Protein AF-L9UDT0-F1 (afdb_monomer_lite)

Sequence (100 aa):
MTTEVQSAHCLRRIVVARVAAADLFREDVRVVDGIPDDAEVKSTYLDPDTDSIVFIVQSS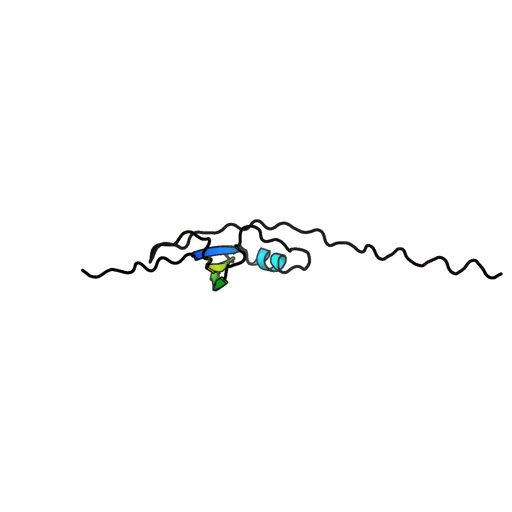SFEPVKERATIPRLDLEVEAVEPERQRNAQVINEVERADG

Organism: Natrialba magadii (strain ATCC 43099 / DSM 3394 / CCM 3739 / CIP 104546 / IAM 13178 / JCM 8861 / NBRC 102185 / NCIMB 2190 / MS3) (NCBI:txid547559)

Secondary structure (DSSP, 8-state):
--------B-EEEEEEEHHHHHHHTSTTEEEEET--TT-EEEEEEEETTTTEEEEEEE-TTSPPBPTTSPPPEEPPEEEEPPP---TTS-S----SSS--

Structure (mmCIF, N/CA/C/O backbone):
data_AF-L9UDT0-F1
#
_entry.id   AF-L9UDT0-F1
#
loop_
_atom_site.group_PDB
_atom_site.id
_atom_site.type_symbol
_atom_site.label_atom_id
_atom_site.label_alt_id
_atom_site.label_comp_id
_atom_site.label_asym_id
_atom_site.label_entity_id
_atom_site.label_seq_id
_atom_site.pdbx_PDB_ins_code
_atom_site.Cartn_x
_atom_site.Cartn_y
_atom_site.Cartn_z
_atom_site.occupancy
_atom_site.B_iso_or_equiv
_atom_site.auth_seq_id
_atom_site.auth_comp_id
_atom_site.auth_asym_id
_atom_site.auth_atom_id
_atom_site.pdbx_PDB_model_num
ATOM 1 N N . MET A 1 1 ? -18.234 6.866 34.248 1.00 38.22 1 MET A N 1
ATOM 2 C CA . MET A 1 1 ? -18.543 6.475 32.859 1.00 38.22 1 MET A CA 1
ATOM 3 C C . MET A 1 1 ? -17.440 7.055 32.004 1.00 38.22 1 MET A C 1
ATOM 5 O O . MET A 1 1 ? -17.459 8.245 31.732 1.00 38.22 1 MET A O 1
ATOM 9 N N . THR A 1 2 ? -16.406 6.266 31.737 1.00 37.59 2 THR A N 1
ATOM 10 C CA . THR A 1 2 ? -15.244 6.722 30.972 1.00 37.59 2 THR A CA 1
ATOM 11 C C . THR A 1 2 ? -15.535 6.386 29.523 1.00 37.59 2 THR A C 1
ATOM 13 O O . THR A 1 2 ? -15.627 5.214 29.170 1.00 37.59 2 THR A O 1
ATOM 16 N N . THR A 1 3 ? -15.792 7.402 28.710 1.00 45.09 3 THR A N 1
ATOM 17 C CA . THR A 1 3 ? -15.931 7.248 27.266 1.00 45.09 3 THR A CA 1
ATOM 18 C C . THR A 1 3 ? -14.546 6.888 26.738 1.00 45.09 3 THR A C 1
ATOM 20 O O . THR A 1 3 ? -13.704 7.761 26.547 1.00 45.09 3 THR A O 1
ATOM 23 N N . GLU A 1 4 ? -14.268 5.592 26.592 1.00 40.44 4 GLU A N 1
ATOM 24 C CA . GLU A 1 4 ? -13.153 5.122 25.775 1.00 40.44 4 GLU A CA 1
ATOM 25 C C . GLU A 1 4 ? -13.421 5.621 24.359 1.00 40.44 4 GLU A C 1
ATOM 27 O O . GLU A 1 4 ? -14.243 5.074 23.623 1.00 40.44 4 GLU A O 1
ATOM 32 N N . VAL A 1 5 ? -12.778 6.732 24.006 1.00 46.03 5 VAL A N 1
ATOM 33 C CA . VAL A 1 5 ? -12.675 7.178 22.625 1.00 46.03 5 VAL A CA 1
ATOM 34 C C . VAL A 1 5 ? -11.804 6.135 21.939 1.00 46.03 5 VAL A C 1
ATOM 36 O O . VAL A 1 5 ? -10.579 6.181 21.992 1.00 46.03 5 VAL A O 1
ATOM 39 N N . GLN A 1 6 ? -12.469 5.125 21.385 1.00 44.66 6 GLN A N 1
ATOM 40 C CA . GLN A 1 6 ? -11.883 4.126 20.511 1.00 44.66 6 GLN A CA 1
ATOM 41 C C . GLN A 1 6 ? -11.372 4.875 19.279 1.00 44.66 6 GLN A C 1
ATOM 43 O O . GLN A 1 6 ? -12.145 5.179 18.373 1.00 44.66 6 GLN A O 1
ATOM 48 N N . SER A 1 7 ? -10.095 5.254 19.277 1.00 54.94 7 SER A N 1
ATOM 49 C CA . SER A 1 7 ? -9.468 5.954 18.155 1.00 54.94 7 SER A CA 1
ATOM 50 C C . SER A 1 7 ? -9.318 4.979 16.995 1.00 54.94 7 SER A C 1
ATOM 52 O O . SER A 1 7 ? -8.306 4.302 16.835 1.00 54.94 7 SER A O 1
ATOM 54 N N . ALA A 1 8 ? -10.387 4.835 16.224 1.00 63.06 8 ALA A N 1
ATOM 55 C CA . ALA A 1 8 ? -10.399 4.021 15.034 1.00 63.06 8 ALA A CA 1
ATOM 56 C C . ALA A 1 8 ? -9.715 4.816 13.914 1.00 63.06 8 ALA A C 1
ATOM 58 O O . ALA A 1 8 ? -10.099 5.948 13.620 1.00 63.06 8 ALA A O 1
ATOM 59 N N . HIS A 1 9 ? -8.663 4.251 13.326 1.00 77.00 9 HIS A N 1
ATOM 60 C CA . HIS A 1 9 ? -7.875 4.935 12.304 1.00 77.00 9 HIS A CA 1
ATOM 61 C C . HIS A 1 9 ? -8.241 4.391 10.925 1.00 77.00 9 HIS A C 1
ATOM 63 O O . HIS A 1 9 ? -8.201 3.181 10.704 1.00 77.00 9 HIS A O 1
ATOM 69 N N . CYS A 1 10 ? -8.585 5.270 9.987 1.00 89.62 10 CYS A N 1
ATOM 70 C CA . CYS A 1 10 ? -8.934 4.904 8.614 1.00 89.62 10 CYS A CA 1
ATOM 71 C C . CYS A 1 10 ? -7.671 4.566 7.807 1.00 89.62 10 CYS A C 1
ATOM 73 O O . CYS A 1 10 ? -7.190 5.370 7.013 1.00 89.62 10 CYS A O 1
ATOM 75 N N . LEU A 1 11 ? -7.088 3.398 8.088 1.00 89.75 11 LEU A N 1
ATOM 76 C CA . LEU A 1 11 ? -5.804 2.953 7.549 1.00 89.75 11 LEU A CA 1
ATOM 77 C C . LEU A 1 11 ? -5.963 1.788 6.573 1.00 89.75 11 LEU A C 1
ATOM 79 O O . LEU A 1 11 ? -6.808 0.902 6.748 1.00 89.75 11 LEU A O 1
ATOM 83 N N . ARG A 1 12 ? -5.069 1.747 5.588 1.00 90.06 12 ARG A N 1
ATOM 84 C CA . ARG A 1 12 ? -4.831 0.595 4.715 1.00 90.06 12 ARG A CA 1
ATOM 85 C C . ARG A 1 12 ? -3.334 0.371 4.540 1.00 90.06 12 ARG A C 1
ATOM 87 O O . ARG A 1 12 ? -2.551 1.317 4.622 1.00 90.06 12 ARG A O 1
ATOM 94 N N . ARG A 1 13 ? -2.932 -0.883 4.316 1.00 91.12 13 ARG A N 1
ATOM 95 C CA . ARG A 1 13 ? -1.557 -1.216 3.929 1.00 91.12 13 ARG A CA 1
ATOM 96 C C . ARG A 1 13 ? -1.494 -1.581 2.457 1.00 91.12 13 ARG A C 1
ATOM 98 O O . ARG A 1 13 ? -2.261 -2.419 1.999 1.00 91.12 13 ARG A O 1
ATOM 105 N N . ILE A 1 14 ? -0.532 -1.023 1.756 1.00 89.50 14 ILE A N 1
ATOM 106 C CA . ILE A 1 14 ? -0.199 -1.366 0.381 1.00 89.50 14 ILE A CA 1
ATOM 107 C C . ILE A 1 14 ? 1.093 -2.170 0.430 1.00 89.50 14 ILE A C 1
ATOM 109 O O . ILE A 1 14 ? 2.034 -1.764 1.109 1.00 89.50 14 ILE A O 1
ATOM 113 N N . VAL A 1 15 ? 1.139 -3.303 -0.266 1.00 88.62 15 VAL A N 1
ATOM 114 C CA . VAL A 1 15 ? 2.327 -4.163 -0.326 1.00 88.62 15 VAL A CA 1
ATOM 115 C C . VAL A 1 15 ? 2.800 -4.230 -1.768 1.00 88.62 15 VAL A C 1
ATOM 117 O O . VAL A 1 15 ? 2.084 -4.737 -2.627 1.00 88.62 15 VAL A O 1
ATOM 120 N N . VAL A 1 16 ? 4.006 -3.732 -2.020 1.00 85.75 16 VAL A N 1
ATOM 121 C CA . VAL A 1 16 ? 4.626 -3.721 -3.346 1.00 85.75 16 VAL A CA 1
ATOM 122 C C . VAL A 1 16 ? 5.877 -4.581 -3.300 1.00 85.75 16 VAL A C 1
ATOM 124 O O . VAL A 1 16 ? 6.770 -4.322 -2.499 1.00 85.75 16 VAL A O 1
ATOM 127 N N . ALA A 1 17 ? 5.978 -5.584 -4.171 1.00 84.38 17 ALA A N 1
ATOM 128 C CA . ALA A 1 17 ? 7.213 -6.351 -4.304 1.00 84.38 17 ALA A CA 1
ATOM 129 C C . ALA A 1 17 ? 8.367 -5.409 -4.675 1.00 84.38 17 ALA A C 1
ATOM 131 O O . ALA A 1 17 ? 8.221 -4.565 -5.560 1.00 84.38 17 ALA A O 1
ATOM 132 N N . ARG A 1 18 ? 9.530 -5.548 -4.037 1.00 81.81 18 ARG A N 1
ATOM 133 C CA . ARG A 1 18 ? 10.659 -4.626 -4.236 1.00 81.81 18 ARG A CA 1
ATOM 134 C C . ARG A 1 18 ? 11.112 -4.540 -5.696 1.00 81.81 18 ARG A C 1
ATOM 136 O O . ARG A 1 18 ? 11.493 -3.466 -6.152 1.00 81.81 18 ARG A O 1
ATOM 143 N N . VAL A 1 19 ? 11.026 -5.649 -6.432 1.00 77.62 19 VAL A N 1
ATOM 144 C CA . VAL A 1 19 ? 11.310 -5.700 -7.875 1.00 77.62 19 VAL A CA 1
ATOM 145 C C . VAL A 1 19 ? 10.322 -4.866 -8.696 1.00 77.62 19 VAL A C 1
ATOM 147 O O . VAL A 1 19 ? 10.744 -4.149 -9.593 1.00 77.62 19 VAL A O 1
ATOM 150 N N . ALA A 1 20 ? 9.037 -4.889 -8.334 1.00 74.19 20 ALA A N 1
ATOM 151 C CA . ALA A 1 20 ? 7.981 -4.132 -9.004 1.00 74.19 20 ALA A CA 1
ATOM 152 C C . ALA A 1 20 ? 7.974 -2.652 -8.591 1.00 74.19 20 ALA A C 1
ATOM 154 O O . ALA A 1 20 ? 7.524 -1.796 -9.346 1.00 74.19 20 ALA A O 1
ATOM 155 N N . ALA A 1 21 ? 8.512 -2.323 -7.411 1.00 73.12 21 ALA A N 1
ATOM 156 C CA . ALA A 1 21 ? 8.633 -0.939 -6.968 1.00 73.12 21 ALA A CA 1
ATOM 157 C C . ALA A 1 21 ? 9.501 -0.108 -7.924 1.00 73.12 21 ALA A C 1
ATOM 159 O O . ALA A 1 21 ? 9.209 1.062 -8.132 1.00 73.12 21 ALA A O 1
ATOM 160 N N . ALA A 1 22 ? 10.528 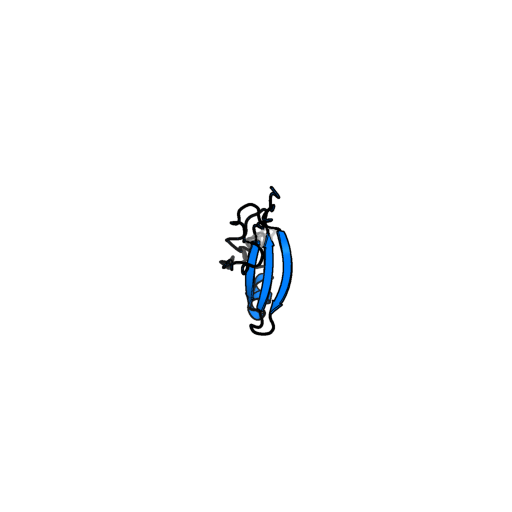-0.702 -8.542 1.00 69.88 22 ALA A N 1
ATOM 161 C CA . ALA A 1 22 ? 11.335 -0.024 -9.556 1.00 69.88 22 ALA A CA 1
ATOM 162 C C . ALA A 1 22 ? 10.534 0.301 -10.830 1.00 69.88 22 ALA A C 1
ATOM 164 O O . ALA A 1 22 ? 10.778 1.330 -11.459 1.00 69.88 22 ALA A O 1
ATOM 165 N N . ASP A 1 23 ? 9.571 -0.550 -11.188 1.00 68.00 23 ASP A N 1
ATOM 166 C CA . ASP A 1 23 ? 8.719 -0.357 -12.360 1.00 68.00 23 ASP A CA 1
ATOM 167 C C . ASP A 1 23 ? 7.641 0.710 -12.122 1.00 68.00 23 ASP A C 1
ATOM 169 O O . ASP A 1 23 ? 7.336 1.461 -13.041 1.00 68.00 23 ASP A O 1
ATOM 173 N N . LEU A 1 24 ? 7.138 0.858 -10.888 1.00 66.00 24 LEU A N 1
ATOM 174 C CA . LEU A 1 24 ? 6.182 1.917 -10.520 1.00 66.00 24 LEU A CA 1
ATOM 175 C C . LEU A 1 24 ? 6.720 3.343 -10.714 1.00 66.00 24 LEU A C 1
ATOM 177 O O . LEU A 1 24 ? 5.934 4.272 -10.862 1.00 66.00 24 LEU A O 1
ATOM 181 N N . PHE A 1 25 ? 8.043 3.530 -10.694 1.00 60.69 25 PHE A N 1
ATOM 182 C CA . PHE A 1 25 ? 8.679 4.833 -10.921 1.00 60.69 25 PHE A CA 1
ATOM 183 C C . PHE A 1 25 ? 9.160 5.029 -12.365 1.00 60.69 25 PHE A C 1
ATOM 185 O O . PHE A 1 25 ? 9.819 6.032 -12.650 1.00 60.69 25 PHE A O 1
ATOM 192 N N . ARG A 1 26 ? 8.874 4.094 -13.283 1.00 64.19 26 ARG A N 1
ATOM 193 C CA . ARG A 1 26 ? 9.145 4.319 -14.708 1.00 64.19 26 ARG A CA 1
ATOM 194 C C . ARG A 1 26 ? 8.200 5.387 -15.245 1.00 64.19 26 ARG A C 1
ATOM 196 O O . ARG A 1 26 ? 7.027 5.412 -14.893 1.00 64.19 26 ARG A O 1
ATOM 203 N N . GLU A 1 27 ? 8.716 6.243 -16.126 1.00 57.38 27 GLU A N 1
ATOM 204 C CA . GLU A 1 27 ? 7.978 7.378 -16.707 1.00 57.38 27 GLU A CA 1
ATOM 205 C C . GLU A 1 27 ? 6.662 6.965 -17.403 1.00 57.38 27 GLU A C 1
ATOM 207 O O . GLU A 1 27 ? 5.746 7.781 -17.502 1.00 57.38 27 GLU A O 1
ATOM 212 N N . ASP A 1 28 ? 6.550 5.692 -17.798 1.00 57.44 28 ASP A N 1
ATOM 213 C CA . ASP A 1 28 ? 5.425 5.091 -18.528 1.00 57.44 28 ASP A CA 1
ATOM 214 C C . ASP A 1 28 ? 4.364 4.418 -17.624 1.00 57.44 28 ASP A C 1
ATOM 216 O O . ASP A 1 28 ? 3.360 3.890 -18.099 1.00 57.44 28 ASP A O 1
ATOM 220 N N . VAL A 1 29 ? 4.562 4.391 -16.303 1.00 58.28 29 VAL A N 1
ATOM 221 C CA . VAL A 1 29 ? 3.613 3.779 -15.358 1.00 58.28 29 VAL A CA 1
ATOM 222 C C . VAL A 1 29 ? 2.975 4.895 -14.546 1.00 58.28 29 VAL A C 1
ATOM 224 O O . VAL A 1 29 ? 3.621 5.494 -13.689 1.00 58.28 29 VAL A O 1
ATOM 227 N N . ARG A 1 30 ? 1.717 5.238 -14.855 1.00 59.75 30 ARG A N 1
ATOM 228 C CA . ARG A 1 30 ? 1.096 6.455 -14.304 1.00 59.75 30 ARG A CA 1
ATOM 229 C C . ARG A 1 30 ? -0.263 6.312 -13.644 1.00 59.75 30 ARG A C 1
ATOM 231 O O . ARG A 1 30 ? -0.784 7.330 -13.198 1.00 59.75 30 ARG A O 1
ATOM 238 N N . VAL A 1 31 ? -0.817 5.112 -13.508 1.00 54.22 31 VAL A N 1
ATOM 239 C CA . VAL A 1 31 ? -2.100 4.960 -12.814 1.00 54.22 31 VAL A CA 1
ATOM 240 C C . VAL A 1 31 ? -2.011 3.824 -11.810 1.00 54.22 31 VAL A C 1
ATOM 242 O O . VAL A 1 31 ? -1.881 2.658 -12.171 1.00 54.22 31 VAL A O 1
ATOM 245 N N . VAL A 1 32 ? -2.030 4.210 -10.536 1.00 62.19 32 VAL A N 1
ATOM 246 C CA . VAL A 1 32 ? -2.316 3.321 -9.416 1.00 62.19 32 VAL A CA 1
ATOM 247 C C . VAL A 1 32 ? -3.779 3.566 -9.075 1.00 62.19 32 VAL A C 1
ATOM 249 O O . VAL A 1 32 ? -4.090 4.519 -8.359 1.00 62.19 32 VAL A O 1
ATOM 252 N N . ASP A 1 33 ? -4.674 2.768 -9.648 1.00 66.69 33 ASP A N 1
ATOM 253 C CA . ASP A 1 33 ? -6.093 2.859 -9.312 1.00 66.69 33 ASP A CA 1
ATOM 254 C C . ASP A 1 33 ? -6.325 2.244 -7.917 1.00 66.69 33 ASP A C 1
ATOM 256 O O . ASP A 1 33 ? -5.600 1.345 -7.473 1.00 66.69 33 ASP A O 1
ATOM 260 N N . GLY A 1 34 ? -7.298 2.782 -7.182 1.00 69.69 34 GLY A N 1
ATOM 261 C CA . GLY A 1 34 ? -7.664 2.320 -5.840 1.00 69.69 34 GLY A CA 1
ATOM 262 C C . GLY A 1 34 ? -7.086 3.101 -4.649 1.00 69.69 34 GLY A C 1
ATOM 263 O O . GLY A 1 34 ? -7.469 2.808 -3.513 1.00 69.69 34 GLY A O 1
ATOM 264 N N . ILE A 1 35 ? -6.226 4.111 -4.850 1.00 79.62 35 ILE A N 1
ATOM 265 C CA . ILE A 1 35 ? -5.806 5.028 -3.770 1.00 79.62 35 ILE A CA 1
ATOM 266 C C . ILE A 1 35 ? -6.667 6.302 -3.811 1.00 79.62 35 ILE A C 1
ATOM 268 O O . ILE A 1 35 ? -6.653 6.996 -4.823 1.00 79.62 35 ILE A O 1
ATOM 272 N N . PRO A 1 36 ? -7.389 6.648 -2.728 1.00 82.69 36 PRO A N 1
ATOM 273 C CA . PRO A 1 36 ? -8.137 7.901 -2.647 1.00 82.69 36 PRO A CA 1
ATOM 274 C C . PRO A 1 36 ? -7.244 9.138 -2.806 1.00 82.69 36 PRO A C 1
ATOM 276 O O . PRO A 1 36 ? -6.123 9.156 -2.300 1.00 82.69 36 PRO A O 1
ATOM 279 N N . ASP A 1 37 ? -7.769 10.207 -3.406 1.00 83.88 37 ASP A N 1
ATOM 280 C CA . ASP A 1 37 ? -7.031 11.469 -3.598 1.00 83.88 37 ASP A CA 1
ATOM 281 C C . ASP A 1 37 ? -6.583 12.122 -2.277 1.00 83.88 37 ASP A C 1
ATOM 283 O O . ASP A 1 37 ? -5.593 12.850 -2.232 1.00 83.88 37 ASP A O 1
ATOM 287 N N . ASP A 1 38 ? -7.313 11.865 -1.188 1.00 85.81 38 ASP A N 1
ATOM 288 C CA . ASP A 1 38 ? -7.012 12.353 0.160 1.00 85.81 38 ASP A CA 1
ATOM 289 C C . ASP A 1 38 ? -6.078 11.418 0.949 1.00 85.81 38 ASP A C 1
ATOM 291 O O . ASP A 1 38 ? -5.869 11.620 2.147 1.00 85.81 38 ASP A O 1
ATOM 295 N N . ALA A 1 39 ? -5.548 10.367 0.316 1.00 86.00 39 ALA A N 1
ATOM 296 C CA . ALA A 1 39 ? -4.698 9.404 0.992 1.00 86.00 39 ALA A CA 1
ATOM 297 C C . ALA A 1 39 ? -3.316 9.985 1.319 1.00 86.00 39 ALA A C 1
ATOM 299 O O . ALA A 1 39 ? -2.555 10.407 0.450 1.00 86.00 39 ALA A O 1
ATOM 300 N N . GLU A 1 40 ? -2.941 9.910 2.593 1.00 86.12 40 GLU A N 1
ATOM 301 C CA . GLU A 1 40 ? -1.634 10.318 3.091 1.00 86.12 40 GLU A CA 1
ATOM 302 C C . GLU A 1 40 ? -0.821 9.109 3.557 1.00 86.12 40 GLU A C 1
ATOM 304 O O . GLU A 1 40 ? -1.293 8.282 4.342 1.00 86.12 40 GLU A O 1
ATOM 309 N N . VAL A 1 41 ? 0.447 9.034 3.150 1.00 87.62 41 VAL A N 1
ATOM 310 C CA . VAL A 1 41 ? 1.379 8.027 3.673 1.00 87.62 41 VAL A CA 1
ATOM 311 C C . VAL A 1 41 ? 1.755 8.381 5.111 1.00 87.62 41 VAL A C 1
ATOM 313 O O . VAL A 1 41 ? 2.325 9.437 5.379 1.00 87.62 41 VAL A O 1
ATOM 316 N N . LYS A 1 42 ? 1.462 7.481 6.050 1.00 88.75 42 LYS A N 1
ATOM 317 C CA . LYS A 1 42 ? 1.822 7.624 7.469 1.00 88.75 42 LYS A CA 1
ATOM 318 C C . LYS A 1 42 ? 3.082 6.867 7.847 1.00 88.75 42 LYS A C 1
ATOM 320 O O . LYS A 1 42 ? 3.781 7.266 8.774 1.00 88.75 42 LYS A O 1
ATOM 325 N N . SER A 1 43 ? 3.367 5.765 7.164 1.00 88.94 43 SER A N 1
ATOM 326 C CA . SER A 1 43 ? 4.565 4.975 7.421 1.00 88.94 43 SER A CA 1
ATOM 327 C C . SER A 1 43 ? 4.955 4.171 6.192 1.00 88.94 43 SER A C 1
ATOM 329 O O . SER A 1 43 ? 4.089 3.750 5.428 1.00 88.94 43 SER A O 1
ATOM 331 N N . THR A 1 44 ? 6.251 3.925 6.047 1.00 90.69 44 THR A N 1
ATOM 332 C CA . THR A 1 44 ? 6.811 3.085 4.992 1.00 90.69 44 THR A CA 1
ATOM 333 C C . THR A 1 44 ? 7.915 2.236 5.595 1.00 90.69 44 THR A C 1
ATOM 335 O O . THR A 1 44 ? 8.769 2.757 6.313 1.00 90.69 44 THR A O 1
ATOM 338 N N . TYR A 1 45 ? 7.917 0.939 5.305 1.00 90.50 45 TYR A N 1
ATOM 339 C CA . TYR A 1 45 ? 8.986 0.039 5.728 1.00 90.50 45 TYR A CA 1
ATOM 340 C C . TYR A 1 45 ? 9.208 -1.080 4.714 1.00 90.50 45 TYR A C 1
ATOM 342 O O . TYR A 1 45 ? 8.325 -1.415 3.928 1.00 90.50 45 TYR A O 1
ATOM 350 N N . LEU A 1 46 ? 10.411 -1.649 4.733 1.00 91.12 46 LEU A N 1
ATOM 351 C CA . LEU A 1 46 ? 10.730 -2.863 3.993 1.00 91.12 46 LEU A CA 1
ATOM 352 C C . LEU A 1 46 ? 10.359 -4.064 4.863 1.00 91.12 46 LEU A C 1
ATOM 3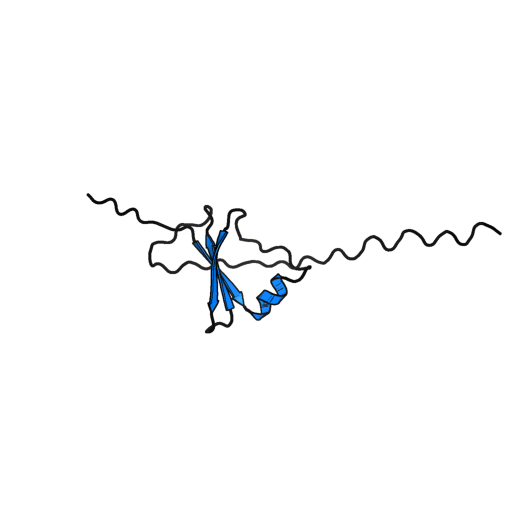54 O O . LEU A 1 46 ? 10.799 -4.152 6.008 1.00 91.12 46 LEU A O 1
ATOM 358 N N . ASP A 1 47 ? 9.567 -4.971 4.314 1.00 89.25 47 ASP A N 1
ATOM 359 C CA . ASP A 1 47 ? 9.328 -6.295 4.865 1.00 89.25 47 ASP A CA 1
ATOM 360 C C . ASP A 1 47 ? 10.383 -7.261 4.288 1.00 89.25 47 ASP A C 1
ATOM 362 O O . ASP A 1 47 ? 10.313 -7.608 3.102 1.00 89.25 47 ASP A O 1
ATOM 366 N N . PRO A 1 48 ? 11.400 -7.655 5.080 1.00 84.94 48 PRO A N 1
ATOM 367 C CA . PRO A 1 48 ? 12.469 -8.532 4.613 1.00 84.94 48 PRO A CA 1
ATOM 368 C C . PRO A 1 48 ? 12.001 -9.975 4.409 1.00 84.94 48 PRO A C 1
ATOM 370 O O . PRO A 1 48 ? 12.625 -10.694 3.632 1.00 84.94 48 PRO A O 1
ATOM 373 N N . ASP A 1 49 ? 10.915 -10.398 5.063 1.00 90.25 49 ASP A N 1
ATOM 374 C CA . ASP A 1 49 ? 10.408 -11.768 4.950 1.00 90.25 49 ASP A CA 1
ATOM 375 C C . ASP A 1 49 ? 9.769 -12.003 3.576 1.00 90.25 49 ASP A C 1
ATOM 377 O O . ASP A 1 49 ? 9.794 -13.113 3.043 1.00 90.25 49 ASP A O 1
ATOM 381 N N . THR A 1 50 ? 9.214 -10.942 2.983 1.00 85.25 50 THR A N 1
ATOM 382 C CA . THR A 1 50 ? 8.514 -10.984 1.692 1.00 85.25 50 THR A CA 1
ATOM 383 C C . THR A 1 50 ? 9.208 -10.188 0.580 1.00 85.25 50 THR A C 1
ATOM 385 O O . THR A 1 50 ? 8.635 -10.046 -0.500 1.00 85.25 50 THR A O 1
ATOM 388 N N . ASP A 1 51 ? 10.416 -9.656 0.825 1.00 88.62 51 ASP A N 1
ATOM 389 C CA . ASP A 1 51 ? 11.154 -8.721 -0.052 1.00 88.62 51 ASP A CA 1
ATOM 390 C C . ASP A 1 51 ? 10.224 -7.658 -0.676 1.00 88.62 51 ASP A C 1
ATOM 392 O O . ASP A 1 51 ? 10.189 -7.421 -1.885 1.00 88.62 51 ASP A O 1
ATOM 396 N N . SER A 1 52 ? 9.393 -7.047 0.168 1.00 88.50 52 SER A N 1
ATOM 397 C CA . SER A 1 52 ? 8.338 -6.125 -0.256 1.00 88.50 52 SER A CA 1
ATOM 398 C C . SER A 1 52 ? 8.423 -4.807 0.497 1.00 88.50 52 SER A C 1
ATOM 400 O O . SER A 1 52 ? 8.772 -4.755 1.670 1.00 88.50 52 SER A O 1
ATOM 402 N N . ILE A 1 53 ? 8.088 -3.712 -0.173 1.00 88.38 53 ILE A N 1
ATOM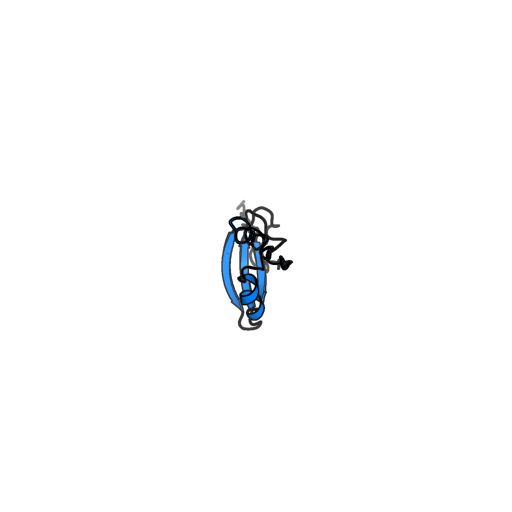 403 C CA . ILE A 1 53 ? 7.925 -2.399 0.440 1.00 88.38 53 ILE A CA 1
ATOM 404 C C . ILE A 1 53 ? 6.462 -2.262 0.854 1.00 88.38 53 ILE A C 1
ATOM 406 O O . ILE A 1 53 ? 5.552 -2.433 0.039 1.00 88.38 53 ILE A O 1
ATOM 410 N N . VAL A 1 54 ? 6.236 -1.959 2.129 1.00 89.25 54 VAL A N 1
ATOM 411 C CA . VAL A 1 54 ? 4.909 -1.771 2.705 1.00 89.25 54 VAL A CA 1
ATOM 412 C C . VAL A 1 54 ? 4.682 -0.294 2.990 1.00 89.25 54 VAL A C 1
ATOM 414 O O . VAL A 1 54 ? 5.470 0.335 3.698 1.00 89.25 54 VAL A O 1
ATOM 417 N N . PHE A 1 55 ? 3.574 0.242 2.486 1.00 88.69 55 PHE A N 1
ATOM 418 C CA . PHE A 1 55 ? 3.115 1.601 2.762 1.00 88.69 55 PHE A CA 1
ATOM 419 C C . PHE A 1 55 ? 1.856 1.543 3.616 1.00 88.69 55 PHE A C 1
ATOM 421 O O . PHE A 1 55 ? 0.910 0.831 3.288 1.00 88.69 55 PHE A O 1
ATOM 428 N N . ILE A 1 56 ? 1.824 2.302 4.705 1.00 90.00 56 ILE A N 1
ATOM 429 C CA . ILE A 1 56 ? 0.623 2.528 5.503 1.00 90.00 56 ILE A CA 1
ATOM 430 C C . ILE A 1 56 ? 0.047 3.870 5.085 1.00 90.00 56 ILE A C 1
ATOM 432 O O . ILE A 1 56 ? 0.671 4.908 5.309 1.00 90.00 56 ILE A O 1
ATOM 436 N N . VAL A 1 57 ? -1.139 3.837 4.493 1.00 90.25 57 VAL A N 1
ATOM 437 C CA . VAL A 1 57 ? -1.860 5.021 4.032 1.00 90.25 57 VAL A CA 1
ATOM 438 C C . VAL A 1 57 ? -3.077 5.276 4.908 1.00 90.25 57 VAL A C 1
ATOM 440 O O . VAL A 1 57 ? -3.736 4.340 5.366 1.00 90.25 57 VAL A O 1
ATOM 443 N N . GLN A 1 58 ? -3.367 6.549 5.144 1.00 89.62 58 GLN A N 1
ATOM 444 C CA . GLN A 1 58 ? -4.567 7.013 5.820 1.00 89.62 58 GLN A CA 1
ATOM 445 C C . GLN A 1 58 ? -5.414 7.816 4.842 1.00 89.62 58 GLN A C 1
ATOM 447 O O . GLN A 1 58 ? -4.898 8.737 4.229 1.00 89.62 58 GLN A O 1
ATOM 452 N N . SER A 1 59 ? -6.702 7.515 4.745 1.00 89.94 59 SER A N 1
ATOM 453 C CA . SER A 1 59 ? -7.675 8.324 4.001 1.00 89.94 59 SER A CA 1
ATOM 454 C C . SER A 1 59 ? -8.974 8.346 4.788 1.00 89.94 59 SER A C 1
ATOM 456 O O . SER A 1 59 ? -9.322 7.357 5.433 1.00 89.94 59 SER A O 1
ATOM 458 N N . SER A 1 60 ? -9.707 9.455 4.730 1.00 88.56 60 SER A N 1
ATOM 459 C CA . SER A 1 60 ? -11.045 9.550 5.322 1.00 88.56 60 SER A CA 1
ATOM 460 C C . SER A 1 60 ? -12.061 8.613 4.653 1.00 88.56 60 SER A C 1
ATOM 462 O O . SER A 1 60 ? -13.062 8.256 5.272 1.00 88.56 60 SER A O 1
ATOM 464 N N . SER A 1 61 ? -11.760 8.158 3.434 1.00 87.62 61 SER A N 1
ATOM 465 C CA . SER A 1 61 ? -12.583 7.245 2.638 1.00 87.62 61 SER A CA 1
ATOM 466 C C . SER A 1 61 ? -12.443 5.776 3.054 1.00 87.62 61 SER A C 1
ATOM 468 O O . SER A 1 61 ? -13.262 4.944 2.664 1.00 87.62 61 SER A O 1
ATOM 470 N N . PHE A 1 62 ? -11.418 5.418 3.836 1.00 87.75 62 PHE A N 1
ATOM 471 C CA . PHE A 1 62 ? -11.235 4.042 4.294 1.00 87.75 62 PHE A CA 1
ATOM 472 C C . PHE A 1 62 ? -12.090 3.719 5.512 1.00 87.75 62 PHE A C 1
ATOM 474 O O . PHE A 1 62 ? -12.273 4.539 6.412 1.00 87.75 62 PHE A O 1
ATOM 481 N N . GLU A 1 63 ? -12.529 2.462 5.602 1.00 86.69 63 GLU A N 1
ATOM 482 C CA . GLU A 1 63 ? -13.170 1.997 6.824 1.00 86.69 63 GLU A CA 1
ATOM 483 C C . GLU A 1 63 ? -12.178 2.017 7.995 1.00 86.69 63 GLU A C 1
ATOM 485 O O . GLU A 1 63 ? -11.038 1.542 7.849 1.00 86.69 63 GLU A O 1
ATOM 490 N N . PRO A 1 64 ? -12.612 2.520 9.162 1.00 86.44 64 PRO A N 1
ATOM 491 C CA . PRO A 1 64 ? -11.778 2.599 10.344 1.00 86.44 64 PRO A CA 1
ATOM 492 C C . PRO A 1 64 ? -11.331 1.217 10.827 1.00 86.44 64 PRO A C 1
ATOM 494 O O . PRO A 1 64 ? -12.119 0.281 10.972 1.00 86.44 64 PRO A O 1
ATOM 497 N N . VAL A 1 65 ? -10.045 1.109 11.139 1.00 84.62 65 VAL A N 1
ATOM 498 C CA . VAL A 1 65 ? -9.422 -0.080 11.714 1.00 84.62 65 VAL A CA 1
ATOM 499 C C . VAL A 1 65 ? -9.482 0.029 13.234 1.00 84.62 65 VAL A C 1
ATOM 501 O O . VAL A 1 65 ? -9.127 1.061 13.810 1.00 84.62 65 VAL A O 1
ATOM 504 N N . LYS A 1 66 ? -9.940 -1.040 13.893 1.00 82.56 66 LYS A N 1
ATOM 505 C CA . LYS A 1 66 ? -9.964 -1.127 15.359 1.00 82.56 66 LYS A CA 1
ATOM 506 C C . LYS A 1 66 ? -8.541 -1.103 15.917 1.00 82.56 66 LYS A C 1
ATOM 508 O O . LYS A 1 66 ? -7.626 -1.659 15.310 1.00 82.56 66 LYS A O 1
ATOM 513 N N . GLU A 1 67 ? -8.362 -0.516 17.097 1.00 75.69 67 GLU A N 1
ATOM 514 C CA . GLU A 1 67 ? -7.062 -0.527 17.771 1.00 75.69 67 GLU A CA 1
ATOM 515 C C . GLU A 1 67 ? -6.552 -1.970 17.927 1.00 75.69 67 GLU A C 1
ATOM 517 O O . GLU A 1 67 ? -7.314 -2.874 18.278 1.00 75.69 67 GLU A O 1
ATOM 522 N N . ARG A 1 68 ? -5.258 -2.186 17.653 1.00 76.94 68 ARG A N 1
ATOM 523 C CA . ARG A 1 68 ? -4.571 -3.494 17.709 1.00 76.94 68 ARG A CA 1
ATOM 524 C C . ARG A 1 68 ? -5.037 -4.529 16.681 1.00 76.94 68 ARG A C 1
ATOM 526 O O . ARG A 1 68 ? -4.509 -5.639 16.678 1.00 76.94 68 ARG A O 1
ATOM 533 N N . ALA A 1 69 ? -5.983 -4.193 15.804 1.00 82.69 69 ALA A N 1
ATOM 534 C CA . ALA A 1 69 ? -6.302 -5.032 14.659 1.00 82.69 69 ALA A CA 1
ATOM 535 C C . ALA A 1 69 ? -5.227 -4.887 13.573 1.00 82.69 69 ALA A C 1
ATOM 537 O O . ALA A 1 69 ? -4.591 -3.841 13.424 1.00 82.69 69 ALA A O 1
ATOM 538 N N . THR A 1 70 ? -5.031 -5.947 12.794 1.00 86.19 70 THR A N 1
ATOM 539 C CA . THR A 1 70 ? -4.165 -5.900 11.617 1.00 86.19 70 THR A CA 1
ATOM 540 C C . THR A 1 70 ? -4.725 -4.899 10.612 1.00 86.19 70 THR A C 1
ATOM 542 O O . THR A 1 70 ? -5.898 -4.977 10.247 1.00 86.19 70 THR A O 1
ATOM 545 N N . ILE A 1 71 ? -3.881 -3.975 10.148 1.00 88.06 71 ILE A N 1
ATOM 546 C CA . ILE A 1 71 ? -4.258 -3.024 9.101 1.00 88.06 71 ILE A CA 1
ATOM 547 C C . ILE A 1 71 ? -4.566 -3.822 7.821 1.00 88.06 71 ILE A C 1
ATOM 549 O O . ILE A 1 71 ? -3.691 -4.556 7.343 1.00 88.06 71 ILE A O 1
ATOM 553 N N . PRO A 1 72 ? -5.784 -3.709 7.265 1.00 89.19 72 PRO A N 1
ATOM 554 C CA . PRO A 1 72 ? -6.176 -4.468 6.091 1.00 89.19 72 PRO A CA 1
ATOM 555 C C . PRO A 1 72 ? -5.394 -4.022 4.856 1.00 89.19 72 PRO A C 1
ATOM 557 O O . PRO A 1 72 ? -4.978 -2.865 4.729 1.00 89.19 72 PRO A O 1
ATOM 560 N N . ARG A 1 73 ? -5.174 -4.980 3.956 1.00 89.75 73 ARG A N 1
ATOM 561 C CA . ARG A 1 73 ? -4.454 -4.767 2.704 1.00 89.75 73 ARG A CA 1
ATOM 562 C C . ARG A 1 73 ? -5.349 -4.042 1.697 1.00 89.75 73 ARG A C 1
ATOM 564 O O . ARG A 1 73 ? -6.533 -4.344 1.602 1.00 89.75 73 ARG A O 1
ATOM 571 N N . LEU A 1 74 ? -4.758 -3.092 0.987 1.00 86.06 74 LEU A N 1
ATOM 572 C CA . LEU A 1 74 ? -5.282 -2.488 -0.225 1.00 86.06 74 LEU A CA 1
ATOM 573 C C . LEU A 1 74 ? -4.481 -3.069 -1.389 1.00 86.06 74 LEU A C 1
ATOM 575 O O . LEU A 1 74 ? -3.253 -2.947 -1.417 1.00 86.06 74 LEU A O 1
ATOM 579 N N . ASP A 1 75 ? -5.173 -3.753 -2.290 1.00 81.31 75 ASP A N 1
ATOM 580 C CA . ASP A 1 75 ? -4.597 -4.227 -3.540 1.00 81.31 75 ASP A CA 1
ATOM 581 C C . ASP A 1 75 ? -4.670 -3.098 -4.562 1.00 81.31 75 ASP A C 1
ATOM 583 O O . ASP A 1 75 ? -5.702 -2.447 -4.700 1.00 81.31 75 ASP A O 1
ATOM 587 N N . LEU A 1 76 ? -3.537 -2.833 -5.206 1.00 76.69 76 LEU A N 1
ATOM 588 C CA . LEU A 1 76 ? -3.415 -1.795 -6.216 1.00 76.69 76 LEU A CA 1
ATOM 589 C C . LEU A 1 76 ? -3.517 -2.419 -7.595 1.00 76.69 76 LEU A C 1
ATOM 591 O O . LEU A 1 76 ? -2.846 -3.418 -7.873 1.00 76.69 76 LEU A O 1
ATOM 595 N N . GLU A 1 77 ? -4.291 -1.783 -8.459 1.00 69.69 77 GLU A N 1
ATOM 596 C CA . GLU A 1 77 ? -4.302 -2.088 -9.881 1.00 69.69 77 GLU A CA 1
ATOM 597 C C . GLU A 1 77 ? -3.363 -1.104 -10.575 1.00 69.69 77 GLU A C 1
ATOM 599 O O . GLU A 1 77 ? -3.492 0.113 -10.444 1.00 69.69 77 GLU A O 1
ATOM 604 N N . VAL A 1 78 ? -2.345 -1.646 -11.243 1.00 67.56 78 VAL A N 1
ATOM 605 C CA . VAL A 1 78 ? -1.352 -0.858 -11.972 1.00 67.56 78 VAL A CA 1
ATOM 606 C C . VAL A 1 78 ? -1.617 -1.050 -13.451 1.00 67.56 78 VAL A C 1
ATOM 608 O O . VAL A 1 78 ? -1.418 -2.146 -13.979 1.00 67.56 78 VAL A O 1
ATOM 611 N N . GLU A 1 79 ? -2.033 0.018 -14.120 1.00 62.50 79 GLU A N 1
ATOM 612 C CA . GLU A 1 79 ? -2.173 0.030 -15.572 1.00 62.50 79 GLU A CA 1
ATOM 613 C C . GLU A 1 79 ? -0.940 0.682 -16.207 1.00 62.50 79 GLU A C 1
ATOM 615 O O . GLU A 1 79 ? -0.520 1.786 -15.842 1.00 62.50 79 GLU A O 1
ATOM 620 N N . ALA A 1 80 ? -0.327 -0.024 -17.161 1.00 61.31 80 ALA A N 1
ATOM 621 C CA . ALA A 1 80 ? 0.740 0.535 -17.979 1.00 61.31 80 ALA A CA 1
ATOM 622 C C . ALA A 1 80 ? 0.121 1.528 -18.967 1.00 61.31 80 ALA A C 1
ATOM 624 O O . ALA A 1 80 ? -0.732 1.152 -19.771 1.00 61.31 80 ALA A O 1
ATOM 625 N N . VAL A 1 81 ? 0.556 2.785 -18.916 1.00 60.81 81 VAL A N 1
ATOM 626 C CA . VAL A 1 81 ? 0.124 3.793 -19.881 1.00 60.81 81 VAL A CA 1
ATOM 627 C C . VAL A 1 81 ? 1.149 3.771 -21.004 1.00 60.81 81 VAL A C 1
ATOM 629 O O . VAL A 1 81 ? 2.334 3.990 -20.770 1.00 60.81 81 VAL A O 1
ATOM 632 N N . GLU A 1 82 ? 0.732 3.458 -22.230 1.00 58.28 82 GLU A N 1
ATOM 633 C CA . GLU A 1 82 ? 1.656 3.519 -23.363 1.00 58.28 82 GLU A CA 1
ATOM 634 C C . GLU A 1 82 ? 2.236 4.942 -23.459 1.00 58.28 82 GLU A C 1
ATOM 636 O O . GLU A 1 82 ? 1.458 5.903 -23.491 1.00 58.28 82 GLU A O 1
ATOM 641 N N . PRO A 1 83 ? 3.571 5.120 -23.511 1.00 53.31 83 PRO A N 1
ATOM 642 C CA . PRO A 1 83 ? 4.140 6.435 -23.745 1.00 53.31 83 PRO A CA 1
ATOM 643 C C . PRO A 1 83 ? 3.582 6.977 -25.050 1.00 53.31 83 PRO A C 1
ATOM 645 O O . PRO A 1 83 ? 3.683 6.311 -26.086 1.00 53.31 83 PRO A O 1
ATOM 648 N N . GLU A 1 84 ? 3.038 8.195 -25.026 1.00 55.38 84 GLU A N 1
ATOM 649 C CA . GLU A 1 84 ? 2.706 8.938 -26.238 1.00 55.38 84 GLU A CA 1
ATOM 650 C C . GLU A 1 84 ? 3.986 9.115 -27.067 1.00 55.38 84 GLU A C 1
ATOM 652 O O . GLU A 1 84 ? 4.728 10.093 -26.939 1.00 55.38 84 GLU A O 1
ATOM 657 N N . ARG A 1 85 ? 4.291 8.148 -27.940 1.00 55.00 85 ARG A N 1
ATOM 658 C CA . ARG A 1 85 ? 5.361 8.288 -28.917 1.00 55.00 85 ARG A CA 1
ATOM 659 C C . ARG A 1 85 ? 4.970 9.402 -29.887 1.00 55.00 85 ARG A C 1
ATOM 661 O O . ARG A 1 85 ? 4.287 9.186 -30.879 1.00 55.00 85 ARG A O 1
ATOM 668 N N . GLN A 1 86 ? 5.512 10.587 -29.629 1.00 53.88 86 GLN A N 1
ATOM 669 C CA . GLN A 1 86 ? 6.202 11.371 -30.649 1.00 53.88 86 GLN A CA 1
ATOM 670 C C . GLN A 1 86 ? 5.346 11.791 -31.862 1.00 53.88 86 GLN A C 1
ATOM 672 O O . GLN A 1 86 ? 5.756 11.629 -33.010 1.00 53.88 86 GLN A O 1
ATOM 677 N N . ARG A 1 87 ? 4.194 12.438 -31.651 1.00 49.12 87 ARG A N 1
ATOM 678 C CA . ARG A 1 87 ? 3.464 13.107 -32.746 1.00 49.12 87 ARG A CA 1
ATOM 679 C C . ARG A 1 87 ? 4.065 14.480 -33.095 1.00 49.12 87 ARG A C 1
ATOM 681 O O . ARG A 1 87 ? 3.334 15.449 -33.171 1.00 49.12 87 ARG A O 1
ATOM 688 N N . ASN A 1 88 ? 5.385 14.578 -33.286 1.00 48.03 88 ASN A N 1
ATOM 689 C CA . ASN A 1 88 ? 6.064 15.811 -33.739 1.00 48.03 88 ASN A CA 1
ATOM 690 C C . ASN A 1 88 ? 7.179 15.573 -34.784 1.00 48.03 88 ASN A C 1
ATOM 692 O O . ASN A 1 88 ? 7.962 16.474 -35.062 1.00 48.03 88 ASN A O 1
ATOM 696 N N . ALA A 1 89 ? 7.258 14.393 -35.410 1.00 51.62 89 ALA A N 1
ATOM 697 C CA . ALA A 1 89 ? 8.272 14.092 -36.433 1.00 51.62 89 ALA A CA 1
ATOM 698 C C . ALA A 1 89 ? 7.790 14.286 -37.890 1.00 51.62 89 ALA A C 1
ATOM 700 O O . ALA A 1 89 ? 8.291 13.618 -38.792 1.00 51.62 89 ALA A O 1
ATOM 701 N N . GLN A 1 90 ? 6.807 15.158 -38.154 1.00 48.91 90 GLN A N 1
ATOM 702 C CA . GLN A 1 90 ?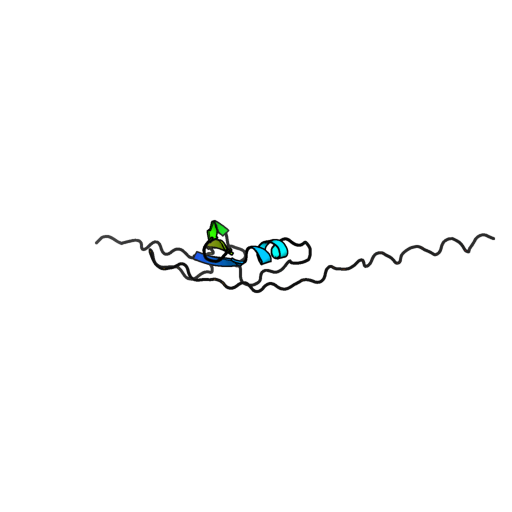 6.299 15.351 -39.524 1.00 48.91 90 GLN A CA 1
ATOM 703 C C . GLN A 1 90 ? 5.899 16.797 -39.854 1.00 48.91 90 GLN A C 1
ATOM 705 O O . GLN A 1 90 ? 4.872 17.052 -40.463 1.00 48.91 90 GLN A O 1
ATOM 710 N N . VAL A 1 91 ? 6.719 17.762 -39.454 1.00 54.94 91 VAL A N 1
ATOM 711 C CA . VAL A 1 91 ? 6.773 19.118 -40.030 1.00 54.94 91 VAL A CA 1
ATOM 712 C C . VAL A 1 91 ? 8.259 19.445 -39.883 1.00 54.94 91 VAL A C 1
ATOM 714 O O . VAL A 1 91 ? 8.727 19.539 -38.760 1.00 54.94 91 VAL A O 1
ATOM 717 N N . ILE A 1 92 ? 9.151 19.408 -40.870 1.00 51.94 92 ILE A N 1
ATOM 718 C CA . ILE A 1 92 ? 9.237 20.189 -42.103 1.00 51.94 92 ILE A CA 1
ATOM 719 C C . ILE A 1 92 ? 10.359 19.502 -42.904 1.00 51.94 92 ILE A C 1
ATOM 721 O O . ILE A 1 92 ? 11.515 19.538 -42.495 1.00 51.94 92 ILE A O 1
ATOM 725 N N . ASN A 1 93 ? 10.037 18.828 -44.002 1.00 49.00 93 ASN A N 1
ATOM 726 C CA . ASN A 1 93 ? 11.032 18.365 -44.976 1.00 49.00 93 ASN A CA 1
ATOM 727 C C . ASN A 1 93 ? 10.474 18.660 -46.372 1.00 49.00 93 ASN A C 1
ATOM 729 O O . ASN A 1 93 ? 10.267 17.777 -47.194 1.00 49.00 93 ASN A O 1
ATOM 733 N N . GLU A 1 94 ? 10.116 19.925 -46.589 1.00 51.25 94 GLU A N 1
ATOM 734 C CA . GLU A 1 94 ? 9.621 20.414 -47.875 1.00 51.25 94 GLU A CA 1
ATOM 735 C C . GLU A 1 94 ? 10.031 21.882 -48.060 1.00 51.25 94 GLU A C 1
ATOM 737 O O . GLU A 1 94 ? 9.202 22.769 -48.211 1.00 51.25 94 GLU A O 1
ATOM 742 N N . VAL A 1 95 ? 11.336 22.166 -47.984 1.00 56.06 95 VAL A N 1
ATOM 743 C CA . VAL A 1 95 ? 11.891 23.454 -48.442 1.00 56.06 95 VAL A CA 1
ATOM 744 C C . VAL A 1 95 ? 13.227 23.246 -49.167 1.00 56.06 95 VAL A C 1
ATOM 746 O O . VAL A 1 95 ? 14.200 23.935 -48.909 1.00 56.06 95 VAL A O 1
ATOM 749 N N . GLU A 1 96 ? 13.310 22.262 -50.067 1.00 55.22 96 GLU A N 1
ATOM 750 C CA . GLU A 1 96 ? 14.498 22.088 -50.933 1.00 55.22 96 GLU A CA 1
ATOM 751 C C . GLU A 1 96 ? 14.161 21.885 -52.422 1.00 55.22 96 GLU A C 1
ATOM 753 O O . GLU A 1 96 ? 14.997 21.428 -53.196 1.00 55.22 96 GLU A O 1
ATOM 758 N N . ARG A 1 97 ? 12.945 22.226 -52.879 1.00 57.44 97 ARG A N 1
ATOM 759 C CA . ARG A 1 97 ? 12.573 22.064 -54.303 1.00 57.44 97 ARG A CA 1
ATOM 760 C C . ARG A 1 97 ? 11.763 23.202 -54.918 1.00 57.44 97 ARG A C 1
ATOM 762 O O . ARG A 1 97 ? 10.958 22.960 -55.811 1.00 57.44 97 ARG A O 1
ATOM 769 N 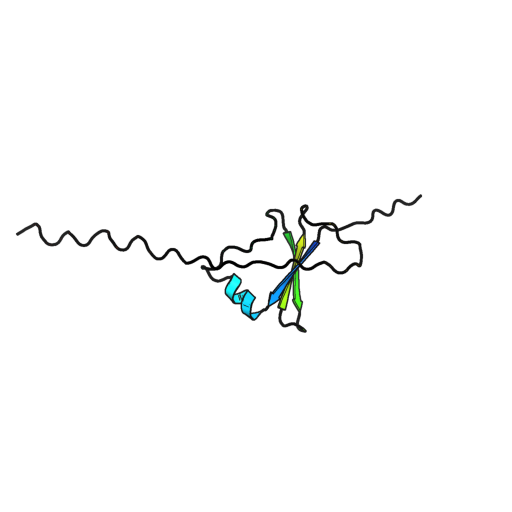N . ALA A 1 98 ? 11.985 24.434 -54.484 1.00 53.88 98 ALA A N 1
ATOM 770 C CA . ALA A 1 98 ? 11.429 25.587 -55.185 1.00 53.88 98 ALA A CA 1
ATOM 771 C C . ALA A 1 98 ? 12.330 26.817 -55.030 1.00 53.88 98 ALA A C 1
ATOM 773 O O . ALA A 1 98 ? 11.951 27.766 -54.365 1.00 53.88 98 ALA A O 1
ATOM 774 N N . ASP A 1 99 ? 13.537 26.752 -55.589 1.00 52.16 99 ASP A N 1
ATOM 775 C CA . ASP A 1 99 ? 14.151 27.896 -56.277 1.00 52.16 99 ASP A CA 1
ATOM 776 C C . ASP A 1 99 ? 15.291 27.345 -57.148 1.00 52.16 99 ASP A C 1
ATOM 778 O O . ASP A 1 99 ? 16.437 27.179 -56.727 1.00 52.16 99 ASP A O 1
ATOM 782 N N . GLY A 1 100 ? 14.895 26.905 -58.340 1.00 46.00 100 GLY A N 1
ATOM 783 C CA . GLY A 1 100 ? 15.753 26.796 -59.512 1.00 46.00 100 GLY A CA 1
ATOM 784 C C . GLY A 1 100 ? 15.293 27.827 -60.527 1.00 46.00 100 GLY A C 1
ATOM 785 O O . GLY A 1 100 ? 14.087 28.169 -60.486 1.00 46.00 100 GLY A O 1
#

Radius of gyration: 23.46 Å; chains: 1; bounding box: 34×40×92 Å

pLDDT: mean 72.32, std 16.35, range [37.59, 91.12]

Foldseek 3Di:
DDPPPQPFFQKAKEKAQLVCVVVCPPPQWDDFPQADPQKDFPDWDQDPVRNIIMTMIGDPPGDTDTPPDDHHHDYTDIDGHPPPPDPPPPPDDPDPPPDD